Protein AF-A0A4V1KUF3-F1 (afdb_monomer_lite)

Foldseek 3Di:
DDDDDDDDPPPPDPDPAQAEAEDEDADDVVVLLLLQVCLADPVNQRHWYWYHHPVQPQWIWTRHRNFTWIWRDDPVDIDTAGGSQFADPVLSSVLSVQLVVCVVVVHDSVVSRVVSNVPDDGPDDDDDSDDDDSPVVVVVVVVVVPPD

Secondary structure (DSSP, 8-state):
--------------PPPPEEEEEEE---HHHHHHHHHHHH-GGGTTEEEEEEESSSTTEEEEEETTEEEEEEE-SS-EEEEEETTTS-HHHHHHHHHHHHHHHHTT--HHHHHHHHHHHSPP--S--------HHHHHHHHHHTTS--

Radius of gyration: 20.53 Å; chains: 1; bounding box: 44×76×36 Å

Organism: NCBI:txid1325107

Structure (mmCIF, N/CA/C/O backbone):
data_AF-A0A4V1KUF3-F1
#
_entry.id   AF-A0A4V1KUF3-F1
#
loop_
_atom_site.group_PDB
_atom_site.id
_atom_site.type_symbol
_atom_site.label_atom_id
_atom_site.label_alt_id
_atom_site.label_comp_id
_atom_site.label_asym_id
_atom_site.label_entity_id
_atom_site.label_seq_id
_atom_site.pdbx_PDB_ins_code
_atom_site.Cartn_x
_atom_site.Cartn_y
_atom_site.Cartn_z
_atom_site.occupancy
_atom_site.B_iso_or_equiv
_atom_site.auth_seq_id
_atom_site.auth_comp_id
_atom_site.auth_asym_id
_atom_site.auth_atom_id
_atom_site.pdbx_PDB_model_num
ATOM 1 N N . MET A 1 1 ? 15.991 -65.084 2.704 1.00 35.56 1 MET A N 1
ATOM 2 C CA . MET A 1 1 ? 16.706 -64.178 1.782 1.00 35.56 1 MET A CA 1
ATOM 3 C C . MET A 1 1 ? 16.133 -62.784 1.950 1.00 35.56 1 MET A C 1
ATOM 5 O O . MET A 1 1 ? 14.986 -62.571 1.591 1.00 35.56 1 MET A O 1
ATOM 9 N N . ALA A 1 2 ? 16.884 -61.891 2.593 1.00 40.22 2 ALA A N 1
ATOM 10 C CA . ALA A 1 2 ? 16.499 -60.501 2.813 1.00 40.22 2 ALA A CA 1
ATOM 11 C C . ALA A 1 2 ? 17.107 -59.643 1.697 1.00 40.22 2 ALA A C 1
ATOM 13 O O . ALA A 1 2 ? 18.320 -59.680 1.501 1.00 40.22 2 ALA A O 1
ATOM 14 N N . VAL A 1 3 ? 16.273 -58.907 0.961 1.00 45.00 3 VAL A N 1
ATOM 15 C CA . VAL A 1 3 ? 16.713 -57.973 -0.082 1.00 45.00 3 VAL A CA 1
ATOM 16 C C . VAL A 1 3 ? 16.386 -56.551 0.372 1.00 45.00 3 VAL A C 1
ATOM 18 O O . VAL A 1 3 ? 15.233 -56.142 0.401 1.00 45.00 3 VAL A O 1
ATOM 21 N N . LEU A 1 4 ? 17.454 -55.897 0.826 1.00 41.28 4 LEU A N 1
ATOM 22 C CA . LEU A 1 4 ? 17.833 -54.481 0.768 1.00 41.28 4 LEU A CA 1
ATOM 23 C C . LEU A 1 4 ? 16.743 -53.401 0.607 1.00 41.28 4 LEU A C 1
ATOM 25 O O . LEU A 1 4 ? 16.043 -53.307 -0.398 1.00 41.28 4 LEU A O 1
ATOM 29 N N . TYR A 1 5 ? 16.753 -52.504 1.596 1.00 40.28 5 TYR A N 1
ATOM 30 C CA . TYR A 1 5 ? 16.298 -51.117 1.533 1.00 40.28 5 TYR A CA 1
ATOM 31 C C . TYR A 1 5 ? 16.913 -50.346 0.349 1.00 40.28 5 TYR A C 1
ATOM 33 O O . TYR A 1 5 ? 18.077 -50.554 0.020 1.00 40.28 5 TYR A O 1
ATOM 41 N N . GLU A 1 6 ? 16.126 -49.398 -0.176 1.00 45.09 6 GLU A N 1
ATOM 42 C CA . GLU A 1 6 ? 16.475 -48.021 -0.590 1.00 45.09 6 GLU A CA 1
ATOM 43 C C . GLU A 1 6 ? 15.843 -47.633 -1.939 1.00 45.09 6 GLU A C 1
ATOM 45 O O . GLU A 1 6 ? 16.168 -48.207 -2.975 1.00 45.09 6 GLU A O 1
ATOM 50 N N . ARG A 1 7 ? 15.026 -46.565 -1.950 1.00 40.72 7 ARG A N 1
ATOM 51 C CA . ARG A 1 7 ? 15.411 -45.283 -2.580 1.00 40.72 7 ARG A CA 1
ATOM 52 C C . ARG A 1 7 ? 14.299 -44.222 -2.574 1.00 40.72 7 ARG A C 1
ATOM 54 O O . ARG A 1 7 ? 13.188 -44.437 -3.041 1.00 40.72 7 ARG A O 1
ATOM 61 N N . CYS A 1 8 ? 14.732 -43.027 -2.168 1.00 38.88 8 CYS A N 1
ATOM 62 C CA . CYS A 1 8 ? 14.305 -41.711 -2.653 1.00 38.88 8 CYS A CA 1
ATOM 63 C C . CYS A 1 8 ? 12.958 -41.130 -2.191 1.00 38.88 8 CYS A C 1
ATOM 65 O O . CYS A 1 8 ? 12.109 -40.778 -3.008 1.00 38.88 8 CYS A O 1
ATOM 67 N N . THR A 1 9 ? 12.848 -40.789 -0.907 1.00 46.78 9 THR A N 1
ATOM 68 C CA . THR A 1 9 ? 12.167 -39.537 -0.543 1.00 46.78 9 THR A CA 1
ATOM 69 C C . THR A 1 9 ? 13.095 -38.375 -0.902 1.00 46.78 9 THR A C 1
ATOM 71 O O . THR A 1 9 ? 14.104 -38.131 -0.244 1.00 46.78 9 THR A O 1
ATOM 74 N N . ARG A 1 10 ? 12.795 -37.666 -1.999 1.00 44.31 10 ARG A N 1
ATOM 75 C CA . ARG A 1 10 ? 13.394 -36.353 -2.277 1.00 44.31 10 ARG A CA 1
ATOM 76 C C . ARG A 1 10 ? 13.030 -35.435 -1.113 1.00 44.31 10 ARG A C 1
ATOM 78 O O . ARG A 1 10 ? 11.917 -34.924 -1.055 1.00 44.31 10 ARG A O 1
ATOM 85 N N . LEU A 1 11 ? 13.960 -35.267 -0.179 1.00 45.81 11 LEU A N 1
ATOM 86 C CA . LEU A 1 11 ? 13.906 -34.224 0.831 1.00 45.81 11 LEU A CA 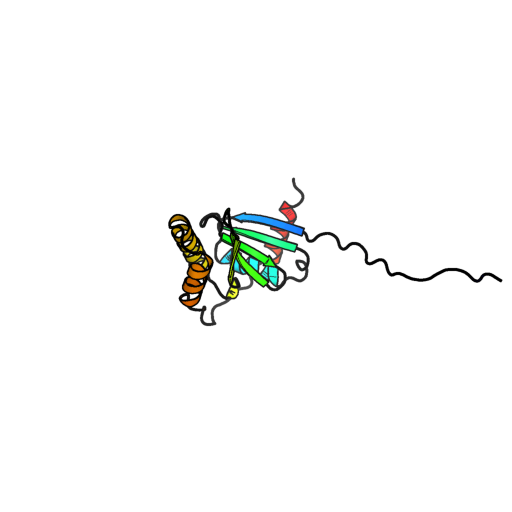1
ATOM 87 C C . LEU A 1 11 ? 13.842 -32.896 0.073 1.00 45.81 11 LEU A C 1
ATOM 89 O O . LEU A 1 11 ? 14.830 -32.462 -0.518 1.00 45.81 11 LEU A O 1
ATOM 93 N N . ALA A 1 12 ? 12.657 -32.287 0.026 1.00 50.34 12 ALA A N 1
ATOM 94 C CA . ALA A 1 12 ? 12.537 -30.883 -0.312 1.00 50.34 12 ALA A CA 1
ATOM 95 C C . ALA A 1 12 ? 13.431 -30.134 0.679 1.00 50.34 12 ALA A C 1
ATOM 97 O O . ALA A 1 12 ? 13.153 -30.115 1.878 1.00 50.34 12 ALA A O 1
ATOM 98 N N . LEU A 1 13 ? 14.555 -29.608 0.186 1.00 54.22 13 LEU A N 1
ATOM 99 C CA . LEU A 1 13 ? 15.419 -28.726 0.960 1.00 54.22 13 LEU A CA 1
ATOM 100 C C . LEU A 1 13 ? 14.529 -27.654 1.606 1.00 54.22 13 LEU A C 1
ATOM 102 O O . LEU A 1 13 ? 13.664 -27.117 0.905 1.00 54.22 13 LEU A O 1
ATOM 106 N N . PRO A 1 14 ? 14.705 -27.333 2.900 1.00 54.38 14 PRO A N 1
ATOM 107 C CA . PRO A 1 14 ? 13.986 -26.228 3.507 1.00 54.38 14 PRO A CA 1
ATOM 108 C C . PRO A 1 14 ? 14.355 -24.977 2.715 1.00 54.38 14 PRO A C 1
ATOM 110 O O . PRO A 1 14 ? 15.492 -24.506 2.760 1.00 54.38 14 PRO A O 1
ATOM 113 N N . THR A 1 15 ? 13.421 -24.479 1.909 1.00 57.56 15 THR A N 1
ATOM 114 C CA . THR A 1 15 ? 13.617 -23.218 1.206 1.00 57.56 15 THR A CA 1
ATOM 115 C C . THR A 1 15 ? 13.897 -22.161 2.269 1.00 57.56 15 THR A C 1
ATOM 117 O O . THR A 1 15 ? 13.125 -22.083 3.231 1.00 57.56 15 THR A O 1
ATOM 120 N N . PRO A 1 16 ? 14.986 -21.381 2.148 1.00 60.78 16 PRO A N 1
ATOM 121 C CA . PRO A 1 16 ? 15.296 -20.356 3.132 1.00 60.78 16 PRO A CA 1
ATOM 122 C C . PRO A 1 16 ? 14.087 -19.422 3.283 1.00 60.78 16 PRO A C 1
ATOM 124 O O . PRO A 1 16 ? 13.403 -19.161 2.285 1.00 60.78 16 PRO A O 1
ATOM 127 N N . PRO A 1 17 ? 13.792 -18.953 4.509 1.00 60.12 17 PRO A N 1
ATOM 128 C CA . PRO A 1 17 ? 12.612 -18.144 4.764 1.00 60.12 17 PRO A CA 1
ATOM 129 C C . PRO A 1 17 ? 12.621 -16.896 3.868 1.00 60.12 17 PRO A C 1
ATOM 131 O O . PRO A 1 17 ? 13.696 -16.342 3.605 1.00 60.12 17 PRO A O 1
ATOM 134 N N . PRO A 1 18 ? 11.448 -16.453 3.383 1.00 63.31 18 PRO A N 1
ATOM 135 C CA . PRO A 1 18 ? 11.358 -15.250 2.571 1.00 63.31 18 PRO A CA 1
ATOM 136 C C . PRO A 1 18 ? 11.950 -14.069 3.341 1.00 63.31 18 PRO A C 1
ATOM 138 O O . PRO A 1 18 ? 11.688 -13.888 4.533 1.00 63.31 18 PRO A O 1
ATOM 141 N N . LYS A 1 19 ? 12.790 -13.281 2.668 1.00 71.62 19 LYS A N 1
ATOM 142 C CA . LYS A 1 19 ? 13.437 -12.123 3.287 1.00 71.62 19 LYS A CA 1
ATOM 143 C C . LYS A 1 19 ? 12.403 -11.014 3.423 1.00 71.62 19 LYS A C 1
ATOM 145 O O . LYS A 1 19 ? 11.862 -10.554 2.423 1.00 71.62 19 LYS A O 1
ATOM 150 N N . PHE A 1 20 ? 12.130 -10.592 4.652 1.00 71.00 20 PHE A N 1
ATOM 151 C CA . PHE A 1 20 ? 11.251 -9.460 4.929 1.00 71.00 20 PHE A CA 1
ATOM 152 C C . PHE A 1 20 ? 12.091 -8.206 5.139 1.00 71.00 20 PHE A C 1
ATOM 154 O O . PHE A 1 20 ? 12.899 -8.146 6.064 1.00 71.00 20 PHE A O 1
ATOM 161 N N . LEU A 1 21 ? 11.888 -7.204 4.290 1.00 77.38 21 LEU A N 1
ATOM 162 C CA . LEU A 1 21 ? 12.494 -5.886 4.429 1.00 77.38 21 LEU A CA 1
ATOM 163 C C . LEU A 1 21 ? 11.396 -4.887 4.749 1.00 77.38 21 LEU A C 1
ATOM 165 O O . LEU A 1 21 ? 10.421 -4.786 4.016 1.00 77.38 21 LEU A O 1
ATOM 169 N N . ARG A 1 22 ? 11.555 -4.133 5.833 1.00 78.38 22 ARG A N 1
ATOM 170 C CA . ARG A 1 22 ? 10.624 -3.069 6.196 1.00 78.38 22 ARG A CA 1
ATOM 171 C C . ARG A 1 22 ? 11.382 -1.761 6.301 1.00 78.38 22 ARG A C 1
ATOM 173 O O . ARG A 1 22 ? 12.307 -1.650 7.100 1.00 78.38 22 ARG A O 1
ATOM 180 N N . LYS A 1 23 ? 10.967 -0.772 5.519 1.00 80.19 23 LYS A N 1
ATOM 181 C CA . LYS A 1 23 ? 11.541 0.571 5.530 1.00 80.19 23 LYS A CA 1
ATOM 182 C C . LYS A 1 23 ? 10.420 1.590 5.644 1.00 80.19 23 LYS A C 1
ATOM 184 O O . LYS A 1 23 ? 9.402 1.468 4.976 1.00 80.19 23 LYS A O 1
ATOM 189 N N . SER A 1 24 ? 10.587 2.576 6.509 1.00 77.56 24 SER A N 1
ATOM 190 C CA . SER A 1 24 ? 9.717 3.750 6.566 1.00 77.56 24 SER A CA 1
ATOM 191 C C . SER A 1 24 ? 10.441 4.906 5.895 1.00 77.56 24 SER A C 1
ATOM 193 O O . SER A 1 24 ? 11.619 5.141 6.174 1.00 77.56 24 SER A O 1
ATOM 195 N N . LEU A 1 25 ? 9.773 5.556 4.954 1.00 83.00 25 LEU A N 1
ATOM 196 C CA . LEU A 1 25 ? 10.297 6.713 4.251 1.00 83.00 25 LEU A CA 1
ATOM 197 C C . LEU A 1 25 ? 9.150 7.619 3.812 1.00 83.00 25 LEU A C 1
ATOM 199 O O . LEU A 1 25 ? 7.983 7.226 3.772 1.00 83.00 25 LEU A O 1
ATOM 203 N N . ARG A 1 26 ? 9.470 8.858 3.450 1.00 83.00 26 ARG A N 1
ATOM 204 C CA . ARG A 1 26 ? 8.487 9.751 2.841 1.00 83.00 26 ARG A CA 1
ATOM 205 C C . ARG A 1 26 ? 8.214 9.283 1.415 1.00 83.00 26 ARG A C 1
ATOM 207 O O . ARG A 1 26 ? 9.033 9.526 0.536 1.00 83.00 26 ARG A O 1
ATOM 214 N N . LEU A 1 27 ? 7.068 8.638 1.185 1.00 82.75 27 LEU A N 1
ATOM 215 C CA . LEU A 1 27 ? 6.729 8.143 -0.146 1.00 82.75 27 LEU A CA 1
ATOM 216 C C . LEU A 1 27 ? 6.552 9.318 -1.119 1.00 82.75 27 LEU A C 1
ATOM 218 O O . LEU A 1 27 ? 5.959 10.353 -0.791 1.00 82.75 27 LEU A O 1
ATOM 222 N N . THR A 1 28 ? 7.077 9.136 -2.318 1.00 82.62 28 THR A N 1
ATOM 223 C CA . THR A 1 28 ? 6.947 10.000 -3.491 1.00 82.62 28 THR A CA 1
ATOM 224 C C . THR A 1 28 ? 6.502 9.118 -4.650 1.00 82.62 28 THR A C 1
ATOM 226 O O . THR A 1 28 ? 6.514 7.890 -4.531 1.00 82.62 28 THR A O 1
ATOM 229 N N . GLU A 1 29 ? 6.097 9.719 -5.763 1.00 79.56 29 GLU A N 1
ATOM 230 C CA . GLU A 1 29 ? 5.728 8.947 -6.952 1.00 79.56 29 GLU A CA 1
ATOM 231 C C . GLU A 1 29 ? 6.891 8.078 -7.443 1.00 79.56 29 GLU A C 1
ATOM 233 O O . GLU A 1 29 ? 6.670 6.909 -7.735 1.00 79.56 29 GLU A O 1
ATOM 238 N N . ASP A 1 30 ? 8.134 8.573 -7.386 1.00 78.06 30 ASP A N 1
ATOM 239 C CA . ASP A 1 30 ? 9.355 7.802 -7.689 1.00 78.06 30 ASP A CA 1
ATOM 240 C C . ASP A 1 30 ? 9.428 6.473 -6.925 1.00 78.06 30 ASP A C 1
ATOM 242 O O . ASP A 1 30 ? 9.843 5.453 -7.466 1.00 78.06 30 ASP A O 1
ATOM 246 N N . HIS A 1 31 ? 8.973 6.457 -5.672 1.00 79.56 31 HIS A N 1
ATOM 247 C CA . HIS A 1 31 ? 8.953 5.242 -4.862 1.00 79.56 31 HIS A CA 1
ATOM 248 C C . HIS A 1 31 ? 7.844 4.265 -5.267 1.00 79.56 31 HIS A C 1
ATOM 250 O O . HIS A 1 31 ? 7.985 3.069 -5.022 1.00 79.56 31 HIS A O 1
ATOM 256 N N . LEU A 1 32 ? 6.763 4.739 -5.894 1.00 80.94 32 LEU A N 1
ATOM 257 C CA . LEU A 1 32 ? 5.764 3.872 -6.529 1.00 80.94 32 LEU A CA 1
ATOM 258 C C . LEU A 1 32 ? 6.342 3.220 -7.779 1.00 80.94 32 LEU A C 1
ATOM 260 O O . LEU A 1 32 ? 6.143 2.021 -7.978 1.00 80.94 32 LEU A O 1
ATOM 264 N N . TYR A 1 33 ? 7.093 3.992 -8.571 1.00 79.69 33 TYR A N 1
ATOM 265 C CA . TYR A 1 33 ? 7.789 3.468 -9.741 1.00 79.69 33 TYR A CA 1
ATOM 266 C C . TYR A 1 33 ? 8.771 2.364 -9.333 1.00 79.69 33 TYR A C 1
ATOM 268 O O . TYR A 1 33 ? 8.695 1.236 -9.822 1.00 79.69 33 TYR A O 1
ATOM 276 N N . ASP A 1 34 ? 9.618 2.654 -8.346 1.00 78.81 34 ASP A N 1
ATOM 277 C CA . ASP A 1 34 ? 10.559 1.683 -7.790 1.00 78.81 34 ASP A CA 1
ATOM 278 C C . ASP A 1 34 ? 9.819 0.443 -7.240 1.00 78.81 34 ASP A C 1
ATOM 280 O O . ASP A 1 34 ? 10.250 -0.685 -7.460 1.00 78.81 34 ASP A O 1
ATOM 284 N N . ALA A 1 35 ? 8.678 0.623 -6.563 1.00 78.75 35 ALA A N 1
ATOM 285 C CA . ALA A 1 35 ? 7.899 -0.475 -5.989 1.00 78.75 35 ALA A CA 1
ATOM 286 C C . ALA A 1 35 ? 7.311 -1.423 -7.043 1.00 78.75 35 ALA A C 1
ATOM 288 O O . ALA A 1 35 ? 7.310 -2.641 -6.851 1.00 78.75 35 ALA A O 1
ATOM 289 N N . VAL A 1 36 ? 6.801 -0.878 -8.147 1.00 81.31 36 VAL A N 1
ATOM 290 C CA . VAL A 1 36 ? 6.272 -1.679 -9.254 1.00 81.31 36 VAL A CA 1
ATOM 291 C C . VAL A 1 36 ? 7.414 -2.372 -9.996 1.00 81.31 36 VAL A C 1
ATOM 293 O O . VAL A 1 36 ? 7.314 -3.576 -10.224 1.00 81.31 36 VAL A O 1
ATOM 296 N N . ALA A 1 37 ? 8.526 -1.686 -10.265 1.00 79.19 37 ALA A N 1
ATOM 297 C CA . ALA A 1 37 ? 9.693 -2.302 -10.894 1.00 79.19 37 ALA A CA 1
ATOM 298 C C . ALA A 1 37 ? 10.285 -3.438 -10.034 1.00 79.19 37 A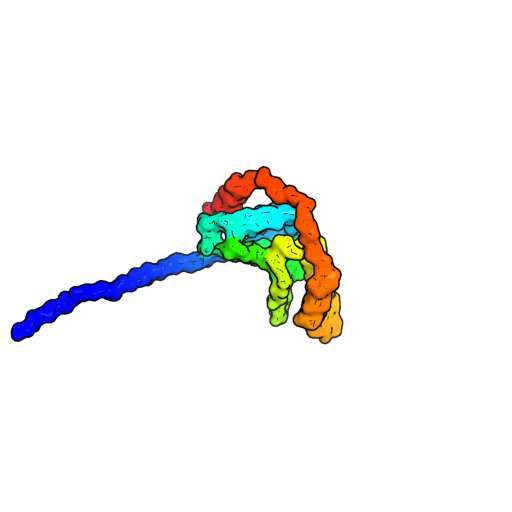LA A C 1
ATOM 300 O O . ALA A 1 37 ? 10.540 -4.532 -10.528 1.00 79.19 37 ALA A O 1
ATOM 301 N N . MET A 1 38 ? 10.391 -3.240 -8.714 1.00 74.75 38 MET A N 1
ATOM 302 C CA . MET A 1 38 ? 10.800 -4.291 -7.769 1.00 74.75 38 MET A CA 1
ATOM 303 C C . MET A 1 38 ? 9.825 -5.472 -7.726 1.00 74.75 38 MET A C 1
ATOM 305 O O . MET A 1 38 ? 10.232 -6.587 -7.411 1.00 74.75 38 MET A O 1
ATOM 309 N N . SER A 1 39 ? 8.537 -5.245 -8.005 1.00 75.94 39 SER A N 1
ATOM 310 C CA . SER A 1 39 ? 7.553 -6.328 -8.072 1.00 75.94 39 SER A CA 1
ATOM 311 C C . SER A 1 39 ? 7.710 -7.193 -9.325 1.00 75.94 39 SER A C 1
ATOM 313 O O . SER A 1 39 ? 7.326 -8.360 -9.297 1.00 75.94 39 SER A O 1
ATOM 315 N N . GLU A 1 40 ? 8.254 -6.638 -10.407 1.00 78.88 40 GLU A N 1
ATOM 316 C CA . GLU A 1 40 ? 8.467 -7.337 -11.679 1.00 78.88 40 GLU A CA 1
ATOM 317 C C . GLU A 1 40 ? 9.817 -8.062 -11.736 1.00 78.88 40 GLU A C 1
ATOM 319 O O . GLU A 1 40 ? 9.976 -8.991 -12.524 1.00 78.88 40 GLU A O 1
ATOM 324 N N . ASP A 1 41 ? 10.764 -7.695 -10.869 1.00 74.12 41 ASP A N 1
ATOM 325 C CA . ASP A 1 41 ? 12.072 -8.337 -10.791 1.00 74.12 41 ASP A CA 1
ATOM 326 C C . ASP A 1 41 ? 11.993 -9.747 -10.167 1.00 74.12 41 ASP A C 1
ATOM 328 O O . ASP A 1 41 ? 11.730 -9.937 -8.973 1.00 74.12 41 ASP A O 1
ATOM 332 N N . GLU A 1 42 ? 12.298 -10.764 -10.975 1.00 68.69 42 GLU A N 1
ATOM 333 C CA . GLU A 1 42 ? 12.353 -12.168 -10.557 1.00 68.69 42 GLU A CA 1
ATOM 334 C C . GLU A 1 42 ? 13.427 -12.437 -9.488 1.00 68.69 42 GLU A C 1
ATOM 336 O O . GLU A 1 42 ? 13.297 -13.374 -8.692 1.00 68.69 42 GLU A O 1
ATOM 341 N N . ARG A 1 43 ? 14.468 -11.598 -9.387 1.00 67.19 43 ARG A N 1
ATOM 342 C CA . ARG A 1 43 ? 15.498 -11.705 -8.337 1.00 67.19 43 ARG A CA 1
ATOM 343 C C . ARG A 1 43 ? 14.918 -11.449 -6.948 1.00 67.19 43 ARG A C 1
ATOM 345 O O . ARG A 1 43 ? 15.429 -11.975 -5.955 1.00 67.19 43 ARG A O 1
ATOM 352 N N . LEU A 1 44 ? 13.825 -10.690 -6.873 1.00 62.75 44 LEU A N 1
ATOM 353 C CA . LEU A 1 44 ? 13.096 -10.374 -5.648 1.00 62.75 44 LEU A CA 1
ATOM 354 C C . LEU A 1 44 ? 11.894 -11.295 -5.411 1.00 62.75 44 LEU A C 1
ATOM 356 O O . LEU A 1 44 ? 11.183 -11.109 -4.425 1.00 62.75 44 LEU A O 1
ATOM 360 N N . ALA A 1 45 ? 11.725 -12.365 -6.201 1.00 64.06 45 ALA A N 1
ATOM 361 C CA . ALA A 1 45 ? 10.630 -13.333 -6.064 1.00 64.06 45 ALA A CA 1
ATOM 362 C C . ALA A 1 45 ? 10.502 -13.962 -4.656 1.00 64.06 45 ALA A C 1
ATOM 364 O O . ALA A 1 45 ? 9.468 -14.531 -4.308 1.00 64.06 45 ALA A O 1
ATOM 365 N N . ARG A 1 46 ? 11.551 -13.881 -3.826 1.00 66.56 46 ARG A N 1
ATOM 366 C CA . ARG A 1 46 ? 11.585 -14.402 -2.445 1.00 66.56 46 ARG A CA 1
ATOM 367 C C . ARG A 1 46 ? 11.706 -13.315 -1.373 1.00 66.56 46 ARG A C 1
ATOM 369 O O . ARG A 1 46 ? 11.920 -13.639 -0.203 1.00 66.56 46 ARG A O 1
ATOM 376 N N . THR A 1 47 ? 11.585 -12.048 -1.755 1.00 73.25 47 THR A N 1
ATOM 377 C CA . THR A 1 47 ? 11.714 -10.895 -0.864 1.00 73.25 47 THR A CA 1
ATOM 378 C C . THR A 1 47 ? 10.372 -10.182 -0.775 1.00 73.25 47 THR A C 1
ATOM 380 O O . THR A 1 47 ? 9.775 -9.826 -1.784 1.00 73.25 47 THR A O 1
ATOM 383 N N . VAL A 1 48 ? 9.887 -9.968 0.444 1.00 76.94 48 VAL A N 1
ATOM 384 C CA . VAL A 1 48 ? 8.715 -9.128 0.701 1.00 76.94 48 VAL A CA 1
ATOM 385 C C . VAL A 1 48 ? 9.227 -7.799 1.223 1.00 76.94 48 VAL A C 1
ATOM 387 O O . VAL A 1 48 ? 9.856 -7.754 2.282 1.00 76.94 48 VAL A O 1
ATOM 390 N N . VAL A 1 49 ? 8.962 -6.724 0.485 1.00 80.31 49 VAL A N 1
ATOM 391 C CA . VAL A 1 49 ? 9.362 -5.372 0.885 1.00 80.31 49 VAL A CA 1
ATOM 392 C C . VAL A 1 49 ? 8.131 -4.611 1.359 1.00 80.31 49 VAL A C 1
ATOM 394 O O . VAL A 1 49 ? 7.125 -4.537 0.662 1.00 80.31 49 VAL A O 1
ATOM 397 N N . GLU A 1 50 ? 8.196 -4.047 2.556 1.00 84.94 50 GLU A N 1
ATOM 398 C CA . GLU A 1 50 ? 7.183 -3.158 3.111 1.00 84.94 50 GLU A CA 1
ATOM 399 C C . GLU A 1 50 ? 7.737 -1.735 3.187 1.00 84.94 50 GLU A C 1
ATOM 401 O O . GLU A 1 50 ? 8.669 -1.466 3.949 1.00 84.94 50 GLU A O 1
ATOM 406 N N . LEU A 1 51 ? 7.150 -0.821 2.416 1.00 84.06 51 LEU A N 1
ATOM 407 C CA . LEU A 1 51 ? 7.477 0.602 2.432 1.00 84.06 51 LEU A CA 1
ATOM 408 C C . LEU A 1 51 ? 6.382 1.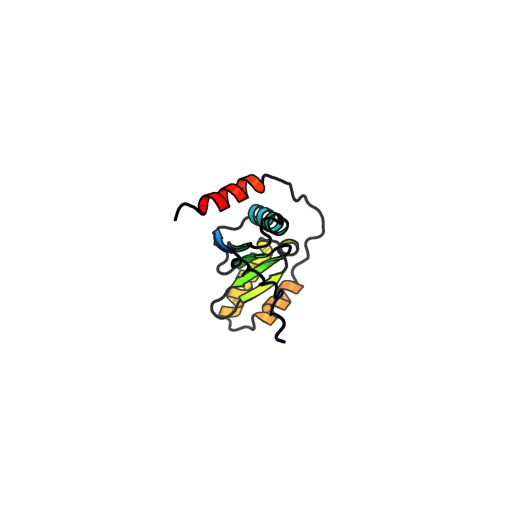366 3.177 1.00 84.06 51 LEU A C 1
ATOM 410 O O . LEU A 1 51 ? 5.268 1.505 2.684 1.00 84.06 51 LEU A O 1
ATOM 414 N N . GLY A 1 52 ? 6.673 1.836 4.385 1.00 84.75 52 GLY A N 1
ATOM 415 C CA . GLY A 1 52 ? 5.769 2.690 5.154 1.00 84.75 52 GLY A CA 1
ATOM 416 C C . GLY A 1 52 ? 5.891 4.150 4.749 1.00 84.75 52 GLY A C 1
ATOM 417 O O . GLY A 1 52 ? 7.006 4.626 4.559 1.00 84.75 52 GLY A O 1
ATOM 418 N N . ASP A 1 53 ? 4.761 4.851 4.668 1.00 85.69 53 ASP A N 1
ATOM 419 C CA . ASP A 1 53 ? 4.735 6.298 4.486 1.00 85.69 53 ASP A CA 1
ATOM 420 C C . ASP A 1 53 ? 4.892 7.020 5.824 1.00 85.69 53 ASP A C 1
ATOM 422 O O . ASP A 1 53 ? 4.119 6.808 6.763 1.00 85.69 53 ASP A O 1
ATOM 426 N N . ASP A 1 54 ? 5.858 7.932 5.889 1.00 80.44 54 ASP A N 1
ATOM 427 C CA . ASP A 1 54 ? 6.053 8.781 7.067 1.00 80.44 54 ASP A CA 1
ATOM 428 C C . ASP A 1 54 ? 5.014 9.909 7.160 1.00 80.44 54 ASP A C 1
ATOM 430 O O . ASP A 1 54 ? 4.689 10.364 8.260 1.00 80.44 54 ASP A O 1
ATOM 434 N N . LYS A 1 55 ? 4.467 10.365 6.022 1.00 79.44 55 LYS A N 1
ATOM 435 C CA . LYS A 1 55 ? 3.480 11.459 5.989 1.00 79.44 55 LYS A CA 1
ATOM 436 C C . LYS A 1 55 ? 2.117 10.981 6.493 1.00 79.44 55 LYS A C 1
ATOM 438 O O . LYS A 1 55 ? 1.528 11.614 7.370 1.00 79.44 55 LYS A O 1
ATOM 443 N N . SER A 1 56 ? 1.639 9.846 5.991 1.00 80.69 56 SER A N 1
ATOM 444 C CA . SER A 1 56 ? 0.363 9.253 6.386 1.00 80.69 56 SER A CA 1
ATOM 445 C C . SER A 1 56 ? 0.576 8.048 7.298 1.00 80.69 56 SER A C 1
ATOM 447 O O . SER A 1 56 ? 0.849 6.932 6.861 1.00 80.69 56 SER A O 1
ATOM 449 N N . LYS A 1 57 ? 0.400 8.269 8.608 1.00 78.25 57 LYS A N 1
ATOM 450 C CA . LYS A 1 57 ? 0.620 7.243 9.639 1.00 78.25 57 LYS A CA 1
ATOM 451 C C . LYS A 1 57 ? -0.188 5.972 9.376 1.00 78.25 57 LYS A C 1
ATOM 453 O O . LYS A 1 57 ? -1.417 5.973 9.463 1.00 78.25 57 LYS A O 1
ATOM 458 N N . GLY A 1 58 ? 0.535 4.875 9.172 1.00 80.31 58 GLY A N 1
ATOM 459 C CA . GLY A 1 58 ? -0.031 3.545 8.970 1.00 80.31 58 GLY A CA 1
ATOM 460 C C . GLY A 1 58 ? -0.245 3.178 7.506 1.00 80.31 58 GLY A C 1
ATOM 461 O O . GLY A 1 58 ? -0.568 2.027 7.246 1.00 80.31 58 GLY A O 1
ATOM 462 N N . LEU A 1 59 ? -0.040 4.091 6.555 1.00 88.94 59 LEU A N 1
ATOM 463 C CA . LEU A 1 59 ? -0.033 3.741 5.140 1.00 88.94 59 LEU A CA 1
ATOM 464 C C . LEU A 1 59 ? 1.265 2.994 4.805 1.00 88.94 59 LEU A C 1
ATOM 466 O O . LEU A 1 59 ? 2.356 3.419 5.177 1.00 88.94 59 LEU A O 1
ATOM 470 N N . THR A 1 60 ? 1.141 1.858 4.132 1.00 89.31 60 THR A N 1
ATOM 471 C CA . THR A 1 60 ? 2.248 0.962 3.789 1.00 89.31 60 THR A CA 1
ATOM 472 C C . THR A 1 60 ? 2.018 0.346 2.416 1.00 89.31 60 THR A C 1
ATOM 474 O O . THR A 1 60 ? 0.925 -0.137 2.140 1.00 89.31 60 THR A O 1
ATOM 477 N N . ILE A 1 61 ? 3.038 0.313 1.571 1.00 87.38 61 ILE A N 1
ATOM 478 C CA . ILE A 1 61 ? 3.074 -0.491 0.351 1.00 87.38 61 ILE A CA 1
ATOM 479 C C . ILE A 1 61 ? 3.705 -1.821 0.716 1.00 87.38 61 ILE A C 1
ATOM 481 O O . ILE A 1 61 ? 4.812 -1.852 1.249 1.00 87.38 61 ILE A O 1
ATOM 485 N N . ARG A 1 62 ? 3.032 -2.921 0.409 1.00 87.19 62 ARG A N 1
ATOM 486 C CA . ARG A 1 62 ? 3.631 -4.246 0.462 1.00 87.19 62 ARG A CA 1
ATOM 487 C C . ARG A 1 62 ? 3.911 -4.704 -0.959 1.00 87.19 62 ARG A C 1
ATOM 489 O O . ARG A 1 62 ? 2.992 -4.982 -1.726 1.00 87.19 62 ARG A O 1
ATOM 496 N N . ILE A 1 63 ? 5.188 -4.789 -1.283 1.00 83.44 63 ILE A N 1
ATOM 497 C CA . ILE A 1 63 ? 5.704 -5.272 -2.552 1.00 83.44 63 ILE A CA 1
ATOM 498 C C . ILE A 1 63 ? 5.864 -6.778 -2.403 1.00 83.44 63 ILE A C 1
ATOM 500 O O . ILE A 1 63 ? 6.749 -7.272 -1.696 1.00 83.44 63 ILE A O 1
ATOM 504 N N . THR A 1 64 ? 4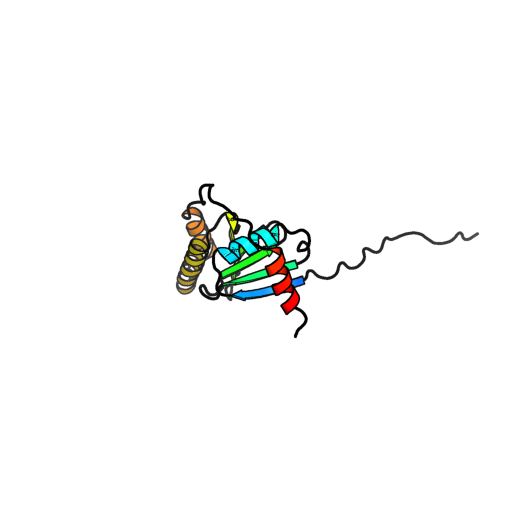.938 -7.500 -3.020 1.00 79.69 64 THR A N 1
ATOM 505 C CA . THR A 1 64 ? 5.082 -8.931 -3.277 1.00 79.69 64 THR A CA 1
ATOM 506 C C . THR A 1 64 ? 5.359 -9.154 -4.760 1.00 79.69 64 THR A C 1
ATOM 508 O O . THR A 1 64 ? 4.997 -8.290 -5.565 1.00 79.69 64 THR A O 1
ATOM 511 N N . PRO A 1 65 ? 5.973 -10.289 -5.136 1.00 76.56 65 PRO A N 1
ATOM 512 C CA . PRO A 1 65 ? 6.243 -10.598 -6.536 1.00 76.56 65 PRO A CA 1
ATOM 513 C C . PRO A 1 65 ? 4.963 -10.474 -7.368 1.00 76.56 65 PRO A C 1
ATOM 515 O O . PRO A 1 65 ? 3.928 -11.050 -7.018 1.00 76.56 65 PRO A O 1
ATOM 518 N N . HIS A 1 66 ? 5.031 -9.675 -8.428 1.00 74.75 66 HIS A N 1
ATOM 519 C CA . HIS A 1 66 ? 3.955 -9.327 -9.360 1.00 74.75 66 HIS A CA 1
ATOM 520 C C . HIS A 1 66 ? 2.739 -8.598 -8.769 1.00 74.75 66 HIS A C 1
ATOM 522 O O . HIS A 1 66 ? 1.770 -8.367 -9.490 1.00 74.75 66 H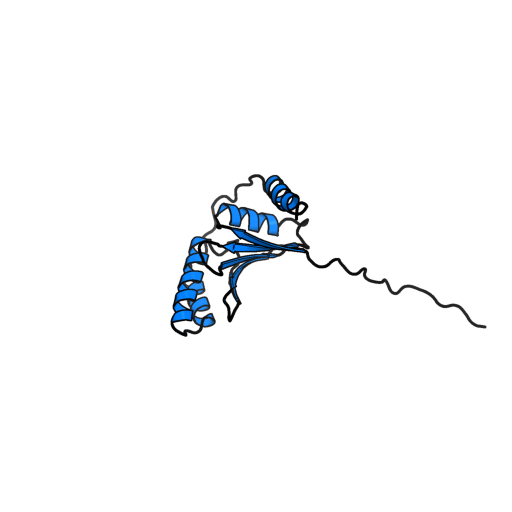IS A O 1
ATOM 528 N N . LYS A 1 67 ? 2.736 -8.270 -7.469 1.00 82.31 67 LYS A N 1
ATOM 529 C CA . LYS A 1 67 ? 1.585 -7.659 -6.783 1.00 82.31 67 LYS A CA 1
ATOM 530 C C . LYS A 1 67 ? 2.041 -6.641 -5.736 1.00 82.31 67 LYS A C 1
ATOM 532 O O . LYS A 1 67 ? 2.148 -6.984 -4.552 1.00 82.31 67 LYS A O 1
ATOM 537 N N . PRO A 1 68 ? 2.322 -5.396 -6.136 1.00 85.56 68 PRO A N 1
ATOM 538 C CA . PRO A 1 68 ? 2.520 -4.301 -5.201 1.00 85.56 68 PRO A CA 1
ATOM 539 C C . PRO A 1 68 ? 1.151 -3.800 -4.718 1.00 85.56 68 PRO A C 1
ATOM 541 O O . PRO A 1 68 ? 0.340 -3.312 -5.493 1.00 85.56 68 PRO A O 1
ATOM 544 N N . ILE A 1 69 ? 0.859 -3.941 -3.424 1.00 88.81 69 ILE A N 1
ATOM 545 C CA . ILE A 1 69 ? -0.463 -3.626 -2.862 1.00 88.81 69 ILE A CA 1
ATOM 546 C C . ILE A 1 69 ? -0.337 -2.588 -1.753 1.00 88.81 69 ILE A C 1
ATOM 548 O O . ILE A 1 69 ? 0.529 -2.679 -0.880 1.00 88.81 69 ILE A O 1
ATOM 552 N N . TRP A 1 70 ? -1.274 -1.648 -1.735 1.00 89.81 70 TRP A N 1
ATOM 553 C CA . TRP A 1 70 ? -1.442 -0.698 -0.650 1.00 89.81 70 TRP A CA 1
ATOM 554 C C . TRP A 1 70 ? -2.169 -1.308 0.555 1.00 89.81 70 TRP A C 1
ATOM 556 O O . TRP A 1 70 ? -3.220 -1.945 0.444 1.00 89.81 70 TRP A O 1
ATOM 566 N N . TYR A 1 71 ? -1.638 -1.037 1.740 1.00 89.94 71 TYR A N 1
ATOM 567 C CA . TYR A 1 71 ? -2.191 -1.434 3.026 1.00 89.94 71 TYR A CA 1
ATOM 568 C C . TYR A 1 71 ? -2.230 -0.249 3.988 1.00 89.94 71 TYR A C 1
ATOM 570 O O . TYR A 1 71 ? -1.299 0.549 4.046 1.00 89.94 71 TYR A O 1
ATOM 578 N N . ILE A 1 72 ? -3.275 -0.174 4.808 1.00 89.06 72 ILE A N 1
ATOM 579 C CA . ILE A 1 72 ? -3.348 0.727 5.959 1.00 89.06 72 ILE A CA 1
ATOM 580 C C . ILE A 1 72 ? -3.299 -0.120 7.224 1.00 89.06 72 ILE A C 1
ATOM 582 O O . ILE A 1 72 ? -4.256 -0.813 7.571 1.00 89.06 72 ILE A O 1
ATOM 586 N N . ARG A 1 73 ? -2.186 -0.049 7.943 1.00 86.81 73 ARG A N 1
ATOM 587 C CA . ARG A 1 73 ? -1.990 -0.692 9.235 1.00 86.81 73 ARG A CA 1
ATOM 588 C C . ARG A 1 73 ? -2.424 0.231 10.368 1.00 86.81 73 ARG A C 1
ATOM 590 O O . ARG A 1 73 ? -1.836 1.287 10.602 1.00 86.81 73 ARG A O 1
ATOM 597 N N . ARG A 1 74 ? -3.420 -0.208 11.133 1.00 82.06 74 ARG A N 1
ATOM 598 C CA . ARG A 1 74 ? -3.829 0.382 12.414 1.00 82.06 74 ARG A CA 1
ATOM 599 C C . ARG A 1 74 ? -3.607 -0.603 13.554 1.00 82.06 74 ARG A C 1
ATOM 601 O O . ARG A 1 74 ? -3.342 -1.778 13.323 1.00 82.06 74 ARG A O 1
ATOM 608 N N . LYS A 1 75 ? -3.700 -0.105 14.794 1.00 79.31 75 LYS A N 1
ATOM 609 C CA . LYS A 1 75 ? -3.501 -0.914 16.010 1.00 79.31 75 LYS A CA 1
ATOM 610 C C . LYS A 1 75 ? -4.417 -2.141 16.046 1.00 79.31 75 LYS A C 1
ATOM 612 O O . LYS A 1 75 ? -3.962 -3.215 16.405 1.00 79.31 75 LYS A O 1
ATOM 617 N N . GLU A 1 76 ? -5.672 -1.968 15.643 1.00 76.81 76 GLU A N 1
ATOM 618 C CA . GLU A 1 76 ? -6.708 -3.006 15.736 1.00 76.81 76 GLU A CA 1
ATOM 619 C C . GLU A 1 76 ? -6.892 -3.792 14.436 1.00 76.81 76 GLU A C 1
ATOM 621 O O . GLU A 1 76 ? -7.388 -4.915 14.453 1.00 76.81 76 GLU A O 1
ATOM 626 N N . LYS A 1 77 ? -6.509 -3.213 13.290 1.00 82.69 77 LYS A N 1
ATOM 627 C CA . LYS A 1 77 ? -6.801 -3.798 11.982 1.00 82.69 77 LYS A CA 1
ATOM 628 C C . LYS A 1 77 ? -5.821 -3.355 10.909 1.00 82.69 77 LYS A C 1
ATOM 630 O O . LYS A 1 77 ? -5.383 -2.207 10.893 1.00 82.69 77 LYS A O 1
ATOM 635 N N . THR A 1 78 ? -5.537 -4.256 9.973 1.00 86.88 78 THR A N 1
ATOM 636 C CA . THR A 1 78 ? -4.853 -3.926 8.718 1.00 86.88 78 THR A CA 1
ATOM 637 C C . THR A 1 78 ? -5.861 -3.999 7.580 1.00 86.88 78 THR A C 1
ATOM 639 O O . THR A 1 78 ? -6.534 -5.015 7.412 1.00 86.88 78 THR A O 1
ATOM 642 N N . LEU A 1 79 ? -5.993 -2.912 6.831 1.00 86.62 79 LEU A N 1
ATOM 643 C CA . LEU A 1 79 ? -6.910 -2.786 5.705 1.00 86.62 79 LEU A CA 1
ATOM 644 C C . LEU A 1 79 ? -6.124 -2.884 4.405 1.00 86.62 79 LEU A C 1
ATOM 646 O O . LEU A 1 79 ? -5.076 -2.259 4.271 1.00 86.62 79 LEU A O 1
ATOM 650 N N . ARG A 1 80 ? -6.631 -3.665 3.455 1.00 89.19 80 ARG A N 1
ATOM 651 C CA . ARG A 1 80 ? -6.074 -3.774 2.107 1.00 89.19 80 ARG A CA 1
ATOM 652 C C . ARG A 1 80 ? -6.819 -2.800 1.199 1.00 89.19 80 ARG A C 1
ATOM 654 O O . ARG A 1 80 ? -8.039 -2.867 1.147 1.00 89.19 80 ARG A O 1
ATOM 661 N N . LEU A 1 81 ? -6.090 -1.922 0.521 1.00 87.31 81 LEU A N 1
ATOM 662 C CA . LEU A 1 81 ? -6.636 -0.921 -0.396 1.00 87.31 81 LEU A CA 1
ATOM 663 C C . LEU A 1 81 ? -6.773 -1.519 -1.805 1.00 87.31 81 LEU A C 1
ATOM 665 O O . LEU A 1 81 ? -7.701 -2.276 -2.067 1.00 87.31 81 LEU A O 1
ATOM 669 N N . ARG A 1 82 ? -5.831 -1.212 -2.699 1.00 86.56 82 ARG A N 1
ATOM 670 C CA . ARG A 1 82 ? -5.758 -1.690 -4.084 1.00 86.56 82 ARG A CA 1
ATOM 671 C C . ARG A 1 82 ? -4.306 -1.883 -4.506 1.00 86.56 82 ARG A C 1
ATOM 673 O O . ARG A 1 82 ? -3.392 -1.666 -3.703 1.00 86.56 82 ARG A O 1
ATOM 680 N N . ASP A 1 83 ? -4.113 -2.349 -5.733 1.00 85.44 83 ASP A N 1
ATOM 681 C CA . ASP A 1 83 ? -2.796 -2.367 -6.360 1.00 85.44 83 ASP A CA 1
ATOM 682 C C . ASP A 1 83 ? -2.240 -0.938 -6.455 1.00 85.44 83 ASP A C 1
ATOM 684 O O . ASP A 1 83 ? -2.985 0.033 -6.604 1.00 85.44 83 ASP A O 1
ATOM 688 N N . VAL A 1 84 ? -0.924 -0.806 -6.351 1.00 85.06 84 VAL A N 1
ATOM 689 C CA . VAL A 1 84 ? -0.223 0.471 -6.516 1.00 85.06 84 VAL A CA 1
ATOM 690 C C . VAL A 1 84 ? -0.433 1.055 -7.913 1.00 85.06 84 VAL A C 1
ATOM 692 O O . VAL A 1 84 ? -0.445 2.271 -8.063 1.00 85.06 84 VAL A O 1
ATOM 695 N N . ARG A 1 85 ? -0.652 0.207 -8.924 1.00 81.56 85 ARG A N 1
ATOM 696 C CA . ARG A 1 85 ? -0.945 0.628 -10.303 1.00 81.56 85 ARG A CA 1
ATOM 697 C C . ARG A 1 85 ? -2.331 1.258 -10.457 1.00 81.56 85 ARG A C 1
ATOM 699 O O . ARG A 1 85 ? -2.541 2.058 -11.357 1.00 81.56 85 ARG A O 1
ATOM 706 N N . GLU A 1 86 ? -3.271 0.895 -9.587 1.00 82.56 86 GLU A N 1
ATOM 707 C CA . GLU A 1 86 ? -4.667 1.344 -9.656 1.00 82.56 86 GLU A CA 1
ATOM 708 C C . GLU A 1 86 ? -4.953 2.554 -8.763 1.00 82.56 86 GLU A C 1
ATOM 710 O O . GLU A 1 86 ? -5.989 3.197 -8.920 1.00 82.56 86 GLU A O 1
ATOM 715 N N . LEU A 1 87 ? -4.081 2.835 -7.790 1.00 82.81 87 LEU A N 1
ATOM 716 C CA . LEU A 1 87 ? -4.309 3.848 -6.768 1.00 82.81 87 LEU A CA 1
ATOM 717 C C . LEU A 1 87 ? -3.088 4.753 -6.619 1.00 82.81 87 LEU A C 1
ATOM 719 O O . LEU A 1 87 ? -2.020 4.310 -6.180 1.00 82.81 87 LEU A O 1
ATOM 723 N N . SER A 1 88 ? -3.282 6.037 -6.925 1.00 84.69 88 SER A N 1
ATOM 724 C CA . SER A 1 88 ? -2.246 7.054 -6.780 1.00 84.69 88 SER A CA 1
ATOM 725 C C . SER A 1 88 ? -1.824 7.222 -5.315 1.00 84.69 88 SER A C 1
ATOM 727 O O . SER A 1 88 ? -2.564 6.907 -4.376 1.00 84.69 88 SER A O 1
ATOM 729 N N . LEU A 1 89 ? -0.616 7.749 -5.097 1.00 85.38 89 LEU A N 1
ATOM 730 C CA . LEU A 1 89 ? -0.133 8.052 -3.749 1.00 85.38 89 LEU A CA 1
ATOM 731 C C . LEU A 1 89 ? -1.037 9.067 -3.036 1.00 85.38 89 LEU A C 1
ATOM 733 O O . LEU A 1 89 ? -1.247 8.954 -1.828 1.00 85.38 89 LEU A O 1
ATOM 737 N N . GLU A 1 90 ? -1.543 10.067 -3.755 1.00 85.19 90 GLU A N 1
ATOM 738 C CA . GLU A 1 90 ? -2.405 11.099 -3.177 1.00 85.19 90 GLU A CA 1
ATOM 739 C C . GLU A 1 90 ? -3.736 10.512 -2.711 1.00 85.19 90 GLU A C 1
ATOM 741 O O . GLU A 1 90 ? -4.128 10.733 -1.562 1.00 85.19 90 GLU A O 1
ATOM 746 N N . ASP A 1 91 ? -4.358 9.666 -3.533 1.00 85.31 91 ASP A N 1
ATOM 747 C CA . ASP A 1 91 ? -5.597 8.974 -3.178 1.00 85.31 91 ASP A CA 1
ATOM 748 C C . ASP A 1 91 ? -5.378 8.009 -2.010 1.00 85.31 91 ASP A C 1
ATOM 750 O O . ASP A 1 91 ? -6.150 7.992 -1.051 1.00 85.31 91 ASP A O 1
ATOM 754 N N . ALA A 1 92 ? -4.282 7.244 -2.021 1.00 86.88 92 ALA A N 1
ATOM 755 C CA . ALA A 1 92 ? -3.941 6.337 -0.928 1.00 86.88 92 ALA A CA 1
ATOM 756 C C . ALA A 1 92 ? -3.760 7.083 0.407 1.00 86.88 92 ALA A C 1
ATOM 758 O O . ALA A 1 92 ? -4.223 6.618 1.456 1.00 86.88 92 ALA A O 1
ATOM 759 N N . ARG A 1 93 ? -3.132 8.265 0.378 1.00 87.50 93 ARG A N 1
ATOM 760 C CA . ARG A 1 93 ? -2.994 9.142 1.550 1.00 87.50 93 ARG A CA 1
ATOM 761 C C . ARG A 1 93 ? -4.333 9.705 2.000 1.00 87.50 93 ARG A C 1
ATOM 763 O O . ARG A 1 93 ? -4.616 9.673 3.199 1.00 87.50 93 ARG A O 1
ATOM 770 N N . TYR A 1 94 ? -5.164 10.154 1.064 1.00 86.88 94 TYR A N 1
ATOM 771 C CA . TYR A 1 94 ? -6.509 10.633 1.360 1.00 86.88 94 TYR A CA 1
ATOM 772 C C . TYR A 1 94 ? -7.338 9.548 2.056 1.00 86.88 94 TYR A C 1
ATOM 774 O O . TYR A 1 94 ? -7.898 9.789 3.127 1.00 86.88 94 TYR A O 1
ATOM 782 N N . VAL A 1 95 ? -7.347 8.320 1.528 1.00 86.62 95 VAL A N 1
ATOM 783 C CA . VAL A 1 95 ? -8.056 7.196 2.155 1.00 86.62 95 VAL A CA 1
ATOM 784 C C . VAL A 1 95 ? -7.485 6.893 3.539 1.00 86.62 95 VAL A C 1
ATOM 786 O O . VAL A 1 95 ? -8.251 6.715 4.485 1.00 86.62 95 VAL A O 1
ATOM 789 N N . ALA A 1 96 ? -6.161 6.888 3.711 1.00 88.12 96 ALA A N 1
ATOM 790 C CA . ALA A 1 96 ? -5.544 6.675 5.021 1.00 88.12 96 ALA A CA 1
ATOM 791 C C . ALA A 1 96 ? -5.986 7.721 6.061 1.00 88.12 96 ALA A C 1
ATOM 793 O O . ALA A 1 96 ? -6.250 7.371 7.218 1.00 88.12 96 ALA A O 1
ATOM 794 N N . GLU A 1 97 ? -6.120 8.984 5.659 1.00 87.69 97 GLU A N 1
ATOM 795 C CA . GLU A 1 97 ? -6.635 10.065 6.502 1.00 87.69 97 GLU A CA 1
ATOM 796 C C . GLU A 1 97 ? -8.133 9.917 6.796 1.00 87.69 97 GLU A C 1
ATOM 798 O O . GLU A 1 97 ? -8.543 10.031 7.954 1.00 87.69 97 GLU A O 1
ATOM 803 N N . GLN A 1 98 ? -8.959 9.587 5.802 1.00 86.56 98 GLN A N 1
ATOM 804 C CA . GLN A 1 98 ? -10.393 9.371 6.017 1.00 86.56 98 GLN A CA 1
ATOM 805 C C . GLN A 1 98 ? -10.658 8.174 6.932 1.00 86.56 98 GLN A C 1
ATOM 807 O O . GLN A 1 98 ? -11.458 8.269 7.863 1.00 86.56 98 GLN A O 1
ATOM 812 N N . ILE A 1 99 ? -9.922 7.077 6.758 1.00 86.00 99 ILE A N 1
ATOM 813 C CA . ILE A 1 99 ? -9.943 5.927 7.669 1.00 86.00 99 ILE A CA 1
ATOM 814 C C . ILE A 1 99 ? -9.487 6.345 9.072 1.00 86.00 99 ILE A C 1
ATOM 816 O O . ILE A 1 99 ? -10.028 5.868 10.073 1.00 86.00 99 ILE A O 1
ATOM 820 N N . ALA A 1 100 ? -8.534 7.275 9.183 1.00 85.31 100 ALA A N 1
ATOM 821 C CA . ALA A 1 100 ? -8.127 7.819 10.471 1.00 85.31 100 ALA A CA 1
ATOM 822 C C . ALA A 1 100 ? -9.233 8.587 11.186 1.00 85.31 100 ALA A C 1
ATOM 824 O O . ALA A 1 100 ? -9.410 8.415 12.396 1.00 85.31 100 ALA A O 1
ATOM 825 N N . LEU A 1 101 ? -9.970 9.407 10.446 1.00 85.19 101 LEU A N 1
ATOM 826 C CA . LEU A 1 101 ? -11.114 10.156 10.950 1.00 85.19 101 LEU A CA 1
ATOM 827 C C . LEU A 1 101 ? -12.294 9.232 11.274 1.00 85.19 101 LEU A C 1
ATOM 829 O O . LEU A 1 101 ? -12.924 9.399 12.317 1.00 85.19 101 LEU A O 1
ATOM 833 N N . GLY A 1 102 ? -12.557 8.230 10.434 1.00 83.50 102 GLY A N 1
ATOM 834 C CA . GLY A 1 102 ? -13.600 7.224 10.637 1.00 83.50 102 GLY A CA 1
ATOM 835 C C . GLY A 1 102 ? -13.376 6.392 11.895 1.00 83.50 102 GLY A C 1
ATOM 836 O O . GLY A 1 102 ? -14.291 6.246 12.702 1.00 83.50 102 GLY A O 1
ATOM 837 N N . ALA A 1 103 ? -12.137 5.953 12.126 1.00 83.50 103 ALA A N 1
ATOM 838 C CA . ALA A 1 103 ? -11.764 5.224 13.336 1.00 83.50 103 ALA A CA 1
ATOM 839 C C . ALA A 1 103 ? -11.942 6.070 14.603 1.00 83.50 103 ALA A C 1
ATOM 841 O O . ALA A 1 103 ? -12.454 5.581 15.601 1.00 83.50 103 ALA A O 1
ATOM 842 N N . LYS A 1 104 ? -11.578 7.362 14.567 1.00 83.88 104 LYS A N 1
ATOM 843 C CA . LYS A 1 104 ? -11.828 8.277 15.698 1.00 83.88 104 LYS A CA 1
ATOM 844 C C . LYS A 1 104 ? -13.318 8.442 16.009 1.00 83.88 104 LYS A C 1
ATOM 846 O O . LYS A 1 104 ? -13.665 8.788 17.131 1.00 83.88 104 LYS A O 1
ATOM 851 N N . ARG A 1 105 ? -14.183 8.234 15.016 1.00 83.50 105 ARG A N 1
ATOM 852 C CA . ARG A 1 105 ? -15.642 8.348 15.119 1.00 83.50 105 ARG A CA 1
ATOM 853 C C . ARG A 1 105 ? -16.338 7.000 15.354 1.00 83.50 105 ARG A C 1
ATOM 855 O O . ARG A 1 105 ? -17.559 6.970 15.268 1.00 83.50 105 ARG A O 1
ATOM 862 N N . ASN A 1 106 ? -15.595 5.917 15.622 1.00 81.62 106 ASN A N 1
ATOM 863 C CA . ASN A 1 106 ? -16.131 4.554 15.774 1.00 81.62 106 ASN A CA 1
ATOM 864 C C . ASN A 1 106 ? -17.025 4.106 14.601 1.00 81.62 106 ASN A C 1
ATOM 866 O O . ASN A 1 106 ? -18.042 3.449 14.796 1.00 81.62 106 ASN A O 1
ATOM 870 N N . ARG A 1 107 ? -16.664 4.482 13.368 1.00 79.50 107 ARG A N 1
ATOM 871 C CA . ARG A 1 107 ? -17.332 3.973 12.162 1.00 79.50 107 ARG A CA 1
ATOM 872 C C . ARG A 1 107 ? -16.727 2.648 11.719 1.00 79.50 107 ARG A C 1
ATOM 874 O O . ARG A 1 107 ? -15.525 2.431 11.886 1.00 79.50 107 ARG A O 1
ATOM 881 N N . ASP A 1 108 ? -17.533 1.831 11.050 1.00 83.31 108 ASP A N 1
ATOM 882 C CA . ASP A 1 108 ? -17.062 0.615 10.400 1.00 83.31 108 ASP A CA 1
ATOM 883 C C . ASP A 1 108 ? -16.060 0.932 9.288 1.00 83.31 108 ASP A C 1
ATOM 885 O O . ASP A 1 108 ? -16.366 1.546 8.265 1.00 83.31 108 ASP A O 1
ATOM 889 N N . LEU A 1 109 ? -14.811 0.520 9.511 1.00 81.56 109 LEU A N 1
ATOM 890 C CA . LEU A 1 109 ? -13.700 0.858 8.622 1.00 81.56 109 LEU A CA 1
ATOM 891 C C . LEU A 1 109 ? -13.754 0.111 7.291 1.00 81.56 109 LEU A C 1
ATOM 893 O O . LEU A 1 109 ? -13.226 0.617 6.308 1.00 81.56 109 LEU A O 1
ATOM 897 N N . ASN A 1 110 ? -14.355 -1.082 7.260 1.00 82.06 110 ASN A N 1
ATOM 898 C CA . ASN A 1 110 ? -14.543 -1.828 6.013 1.00 82.06 110 ASN A CA 1
ATOM 899 C C . ASN A 1 110 ? -15.519 -1.105 5.090 1.00 82.06 110 ASN A C 1
ATOM 901 O O . ASN A 1 110 ? -15.209 -0.910 3.922 1.00 82.06 110 ASN A O 1
ATOM 905 N N . ASP A 1 111 ? -16.662 -0.692 5.632 1.00 81.62 111 ASP A N 1
ATOM 906 C CA . ASP A 1 111 ? -17.711 -0.028 4.863 1.00 81.62 111 ASP A CA 1
ATOM 907 C C . ASP A 1 111 ? -17.217 1.332 4.383 1.00 81.62 111 ASP A C 1
ATOM 909 O O . ASP A 1 111 ? -17.347 1.671 3.210 1.00 81.62 111 ASP A O 1
ATOM 913 N N . LEU A 1 112 ? -16.535 2.075 5.262 1.00 82.50 112 LEU A N 1
ATOM 914 C CA . LEU A 1 112 ? -15.902 3.334 4.891 1.00 82.50 112 LEU A CA 1
ATOM 915 C C . LEU A 1 112 ? -14.853 3.142 3.788 1.00 82.50 112 LEU A C 1
ATOM 917 O O . LEU A 1 112 ? -14.815 3.924 2.846 1.00 82.50 112 LEU A O 1
ATOM 921 N N . LEU A 1 113 ? -14.013 2.111 3.891 1.00 85.31 113 LEU A N 1
ATOM 922 C CA . LEU A 1 113 ? -13.026 1.788 2.865 1.00 85.31 113 LEU A CA 1
ATOM 923 C C . LEU A 1 113 ? -13.691 1.438 1.532 1.00 85.31 113 LEU A C 1
ATOM 925 O O . LEU A 1 113 ? -13.246 1.929 0.501 1.00 85.31 113 LEU A O 1
ATOM 929 N N . HIS A 1 114 ? -14.739 0.613 1.552 1.00 83.38 114 HIS A N 1
ATOM 930 C CA . HIS A 1 114 ? -15.461 0.206 0.350 1.00 83.38 114 HIS A CA 1
ATOM 931 C C . HIS A 1 114 ? -16.041 1.418 -0.373 1.00 83.38 114 HIS A C 1
ATOM 933 O O . HIS A 1 114 ? -15.793 1.596 -1.561 1.00 83.38 114 HIS A O 1
ATOM 939 N N . VAL A 1 115 ? -16.739 2.284 0.366 1.00 82.44 115 VAL A N 1
ATOM 940 C CA . VAL A 1 115 ? -17.291 3.534 -0.162 1.00 82.44 115 VAL A CA 1
ATOM 941 C C . VAL A 1 115 ? -16.172 4.393 -0.748 1.00 82.44 115 VAL A C 1
ATOM 943 O O . VAL A 1 115 ? -16.248 4.799 -1.900 1.00 82.44 115 VAL A O 1
ATOM 946 N N . LEU A 1 116 ? -15.088 4.628 -0.005 1.00 82.44 116 LEU A N 1
ATOM 947 C CA . LEU A 1 116 ? -13.984 5.459 -0.493 1.00 82.44 116 LEU A CA 1
ATOM 948 C C . LEU A 1 116 ? -13.357 4.905 -1.779 1.00 82.44 116 LEU A C 1
ATOM 950 O O . LEU A 1 116 ? -13.094 5.675 -2.693 1.00 82.44 116 LEU A O 1
ATOM 954 N N . LEU A 1 117 ? -13.153 3.591 -1.878 1.00 80.81 117 LEU A N 1
ATOM 955 C CA . LEU A 1 117 ? -12.583 2.958 -3.071 1.00 80.81 117 LEU A CA 1
ATOM 956 C C . LEU A 1 117 ? -13.535 2.955 -4.277 1.00 80.81 117 LEU A C 1
ATOM 958 O O . LEU A 1 117 ? -13.067 2.845 -5.407 1.00 80.81 117 LEU A O 1
ATOM 962 N N . GLU A 1 118 ? -14.844 3.046 -4.056 1.00 80.44 118 GLU A N 1
ATOM 963 C CA . GLU A 1 118 ? -15.851 3.142 -5.118 1.00 80.44 118 GLU A CA 1
ATOM 964 C C . GLU A 1 118 ? -15.887 4.542 -5.749 1.00 80.44 118 GLU A C 1
ATOM 966 O O . GLU A 1 118 ? -16.085 4.672 -6.953 1.00 80.44 118 GLU A O 1
ATOM 971 N N . TYR A 1 119 ? -15.627 5.584 -4.953 1.00 73.38 119 TYR A N 1
ATOM 972 C CA . TYR A 1 119 ? -15.616 6.976 -5.414 1.00 73.38 119 TYR A CA 1
ATOM 973 C C . TYR A 1 119 ? -14.273 7.449 -5.991 1.00 73.38 119 TYR A C 1
ATOM 975 O O . TYR A 1 119 ? -14.225 8.536 -6.567 1.00 73.38 119 TYR A O 1
ATOM 983 N N . ILE A 1 120 ? -13.189 6.679 -5.849 1.00 72.56 120 ILE A N 1
ATOM 984 C CA . ILE A 1 120 ? -11.889 7.037 -6.435 1.00 72.56 120 ILE A CA 1
ATOM 985 C C . ILE A 1 120 ? -11.898 6.681 -7.929 1.00 72.56 120 ILE A C 1
ATOM 987 O O . ILE A 1 120 ? -12.042 5.499 -8.267 1.00 72.56 120 ILE A O 1
ATOM 991 N N . PRO A 1 121 ? -11.736 7.665 -8.834 1.00 61.44 121 PRO A N 1
ATOM 992 C CA . PRO A 1 121 ? -11.633 7.387 -10.257 1.00 61.44 121 PRO A CA 1
ATOM 993 C C . PRO A 1 121 ? -10.376 6.554 -10.527 1.00 61.44 121 PRO A C 1
ATOM 995 O O . PRO A 1 121 ? -9.287 6.884 -10.063 1.00 61.44 121 PRO A O 1
ATOM 998 N N . LEU A 1 122 ? -10.529 5.466 -11.284 1.00 58.91 122 LEU A N 1
ATOM 999 C CA . LEU A 1 122 ? -9.387 4.698 -11.778 1.00 58.91 122 LEU A CA 1
ATOM 1000 C C . LEU A 1 122 ? -8.546 5.602 -12.694 1.00 58.91 122 LEU A C 1
ATOM 1002 O O . LEU A 1 122 ? -9.129 6.308 -13.526 1.00 58.91 122 LEU A O 1
ATOM 1006 N N . PRO A 1 123 ? -7.207 5.602 -12.572 1.00 54.72 123 PRO A N 1
ATOM 1007 C CA . PRO A 1 123 ? -6.362 6.353 -13.485 1.00 54.72 123 PRO A CA 1
ATOM 1008 C C . PRO A 1 123 ? -6.599 5.832 -14.907 1.00 54.72 123 PRO A C 1
ATOM 1010 O O . PRO A 1 123 ? -6.334 4.672 -15.209 1.00 54.72 123 PRO A O 1
ATOM 1013 N N . SER A 1 124 ? -7.164 6.683 -15.767 1.00 44.75 124 SER A N 1
ATOM 1014 C CA . SER A 1 124 ? -7.321 6.399 -17.193 1.00 44.75 124 SER A CA 1
ATOM 1015 C C . SER A 1 124 ? -5.930 6.275 -17.811 1.00 44.75 124 SER A C 1
ATOM 1017 O O . SER A 1 124 ? -5.118 7.189 -17.669 1.00 44.75 124 SER A O 1
ATOM 1019 N N . ASP A 1 125 ? -5.672 5.148 -18.474 1.00 51.66 125 ASP A N 1
ATOM 1020 C CA . ASP A 1 125 ? -4.392 4.790 -19.086 1.00 51.66 125 ASP A CA 1
ATOM 1021 C C . ASP A 1 125 ? -3.732 5.956 -19.834 1.00 51.66 125 ASP A C 1
ATOM 1023 O O . ASP A 1 125 ? -4.321 6.554 -20.737 1.00 51.66 125 ASP A O 1
ATOM 1027 N N . GLY A 1 126 ? -2.464 6.221 -19.505 1.00 51.38 126 GLY A N 1
ATOM 1028 C CA . GLY A 1 126 ? -1.570 6.976 -20.380 1.00 51.38 126 GLY A CA 1
ATOM 1029 C C . GLY A 1 126 ? -0.784 8.096 -19.714 1.00 51.38 126 GLY A C 1
ATOM 1030 O O . GLY A 1 126 ? -1.023 9.264 -19.992 1.00 51.38 126 GLY A O 1
ATOM 1031 N N . SER A 1 127 ? 0.249 7.772 -18.934 1.00 42.03 127 SER A N 1
ATOM 1032 C CA . SER A 1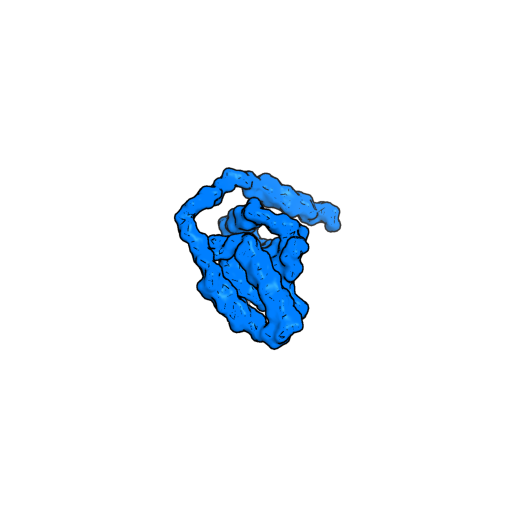 127 ? 1.530 8.484 -19.080 1.00 42.03 127 SER A CA 1
ATOM 1033 C C . SER A 1 127 ? 2.692 7.785 -18.366 1.00 42.03 127 SER A C 1
ATOM 1035 O O . SER A 1 127 ? 2.798 7.760 -17.150 1.00 42.03 127 SER A O 1
ATOM 1037 N N . ALA A 1 128 ? 3.600 7.271 -19.198 1.00 47.19 128 ALA A N 1
ATOM 1038 C CA . ALA A 1 128 ? 5.051 7.344 -19.037 1.00 47.19 128 ALA A CA 1
ATOM 1039 C C . ALA A 1 128 ? 5.657 6.856 -17.707 1.00 47.19 128 ALA A C 1
ATOM 1041 O O . ALA A 1 128 ? 6.303 7.615 -16.986 1.00 47.19 128 ALA A O 1
ATOM 1042 N N . PHE A 1 129 ? 5.587 5.545 -17.484 1.00 46.03 129 PHE A N 1
ATOM 1043 C CA . PHE A 1 129 ? 6.486 4.835 -16.578 1.00 46.03 129 PHE A CA 1
ATOM 1044 C C . PHE A 1 129 ? 7.907 4.851 -17.175 1.00 46.03 129 PHE A C 1
ATOM 1046 O O . PHE A 1 129 ? 8.289 3.976 -17.948 1.00 46.03 129 PHE A O 1
ATOM 1053 N N . ARG A 1 130 ? 8.649 5.944 -16.954 1.00 49.19 130 ARG A N 1
ATOM 1054 C CA . ARG A 1 130 ? 10.003 6.120 -17.494 1.00 49.19 130 ARG A CA 1
ATOM 1055 C C . ARG A 1 130 ? 10.992 5.293 -16.680 1.00 49.19 130 ARG A C 1
ATOM 1057 O O . ARG A 1 130 ? 11.272 5.629 -15.534 1.00 49.19 130 ARG A O 1
ATOM 1064 N N . ASP A 1 131 ? 11.551 4.282 -17.336 1.00 50.69 131 ASP A N 1
ATOM 1065 C CA . ASP A 1 131 ? 12.791 3.595 -16.975 1.00 50.69 131 ASP A CA 1
ATOM 1066 C C . ASP A 1 131 ? 13.862 4.598 -16.527 1.00 50.69 131 ASP A C 1
ATOM 1068 O O . ASP A 1 131 ? 14.409 5.350 -17.339 1.00 50.69 131 ASP A O 1
ATOM 1072 N N . ARG A 1 132 ? 14.171 4.627 -15.230 1.00 50.62 132 ARG A N 1
ATOM 1073 C CA . ARG A 1 132 ? 15.420 5.202 -14.727 1.00 50.62 132 ARG A CA 1
ATOM 1074 C C . ARG A 1 132 ? 15.924 4.397 -13.533 1.00 50.62 132 ARG A C 1
ATOM 1076 O O . ARG A 1 132 ? 15.385 4.489 -12.435 1.00 50.62 132 ARG A O 1
ATOM 1083 N N . ASP A 1 133 ? 16.986 3.640 -13.795 1.00 57.47 133 ASP A N 1
ATOM 1084 C CA . ASP A 1 133 ? 17.989 3.158 -12.838 1.00 57.47 133 ASP A CA 1
ATOM 1085 C C . ASP A 1 133 ? 17.465 2.406 -11.603 1.00 57.47 133 ASP A C 1
ATOM 1087 O O . ASP A 1 133 ? 17.870 2.655 -10.463 1.00 57.47 133 ASP A O 1
ATOM 1091 N N . VAL A 1 134 ? 16.596 1.424 -11.846 1.00 54.12 134 VAL A N 1
ATOM 1092 C CA . VAL A 1 134 ? 16.088 0.488 -10.829 1.00 54.12 134 VAL A CA 1
ATOM 1093 C C . VAL A 1 134 ? 17.219 -0.373 -10.248 1.00 54.12 134 VAL A C 1
ATOM 1095 O O . VAL A 1 134 ? 17.277 -0.566 -9.034 1.00 54.12 134 VAL A O 1
ATOM 1098 N N . GLU A 1 135 ? 18.161 -0.829 -11.084 1.00 50.41 135 GLU A N 1
ATOM 1099 C CA . GLU A 1 135 ? 19.284 -1.678 -10.654 1.00 50.41 135 GLU A CA 1
ATOM 1100 C C . GLU A 1 135 ? 20.223 -0.951 -9.677 1.00 50.41 135 GLU A C 1
ATOM 1102 O O . GLU A 1 135 ? 20.526 -1.475 -8.607 1.00 50.41 135 GLU A O 1
ATOM 1107 N N . ALA A 1 136 ? 20.596 0.300 -9.967 1.00 58.06 136 ALA A N 1
ATOM 1108 C CA . ALA A 1 136 ? 21.491 1.080 -9.107 1.00 58.06 136 ALA A CA 1
ATOM 1109 C C . ALA A 1 136 ? 20.874 1.382 -7.728 1.00 58.06 136 ALA A C 1
ATOM 1111 O O . ALA A 1 136 ? 21.567 1.405 -6.706 1.00 58.06 136 ALA A O 1
ATOM 1112 N N . LYS A 1 137 ? 19.554 1.596 -7.674 1.00 57.84 137 LYS A N 1
ATOM 1113 C CA . LYS A 1 137 ? 18.833 1.798 -6.410 1.00 57.84 137 LYS A CA 1
ATOM 1114 C C . LYS A 1 137 ? 18.653 0.497 -5.637 1.00 57.84 137 LYS A C 1
ATOM 1116 O O . LYS A 1 137 ? 18.730 0.515 -4.407 1.00 57.84 137 LYS A O 1
ATOM 1121 N N . LEU A 1 138 ? 18.424 -0.617 -6.332 1.00 55.69 138 LEU A N 1
ATOM 1122 C CA . LEU A 1 138 ? 18.319 -1.928 -5.706 1.00 55.69 138 LEU A CA 1
ATOM 1123 C C . LEU A 1 138 ? 19.649 -2.320 -5.060 1.00 55.69 138 LEU A C 1
ATOM 1125 O O . LEU A 1 138 ? 19.661 -2.703 -3.891 1.00 55.69 138 LEU A O 1
ATOM 1129 N N . ASP A 1 139 ? 20.759 -2.113 -5.763 1.00 60.81 139 ASP A N 1
ATOM 1130 C CA . ASP A 1 139 ? 22.101 -2.337 -5.231 1.00 60.81 139 ASP A CA 1
ATOM 1131 C C . ASP A 1 139 ? 22.396 -1.433 -4.032 1.00 60.81 139 ASP A C 1
ATOM 1133 O O . ASP A 1 139 ? 22.962 -1.897 -3.048 1.00 60.81 139 ASP A O 1
ATOM 1137 N N . HIS A 1 140 ? 21.937 -0.178 -4.032 1.00 63.75 140 HIS A N 1
ATOM 1138 C CA . HIS A 1 140 ? 22.066 0.699 -2.865 1.00 63.75 140 HIS A CA 1
ATOM 1139 C C . HIS A 1 140 ? 21.280 0.181 -1.647 1.00 63.75 140 HIS A C 1
ATOM 1141 O O . HIS A 1 140 ? 21.802 0.141 -0.532 1.00 63.75 140 HIS A O 1
ATOM 1147 N N . VAL A 1 141 ? 20.034 -0.258 -1.842 1.00 60.19 141 VAL A N 1
ATOM 1148 C CA . VAL A 1 141 ? 19.200 -0.812 -0.760 1.00 60.19 141 VAL A CA 1
ATOM 1149 C C . VAL A 1 141 ? 19.764 -2.138 -0.244 1.00 60.19 141 VAL A C 1
ATOM 1151 O O . VAL A 1 141 ? 19.731 -2.388 0.962 1.00 60.19 141 VAL A O 1
ATOM 1154 N N . LEU A 1 142 ? 20.310 -2.970 -1.134 1.00 57.59 142 LEU A N 1
ATOM 1155 C CA . LEU A 1 142 ? 20.977 -4.220 -0.781 1.00 57.59 142 LEU A CA 1
ATOM 1156 C C . LEU A 1 142 ? 22.359 -3.993 -0.158 1.00 57.59 142 LEU A C 1
ATOM 1158 O O . LEU A 1 142 ? 22.744 -4.788 0.684 1.00 57.59 142 LEU A O 1
ATOM 1162 N N . ALA A 1 143 ? 23.079 -2.922 -0.486 1.00 61.72 143 ALA A N 1
ATOM 1163 C CA . ALA A 1 143 ? 24.358 -2.580 0.141 1.00 61.72 143 ALA A CA 1
ATOM 1164 C C . ALA A 1 143 ? 24.181 -2.075 1.583 1.00 61.72 143 ALA A C 1
ATOM 1166 O O . ALA A 1 143 ? 25.008 -2.352 2.447 1.00 61.72 143 ALA A O 1
ATOM 1167 N N . CYS A 1 144 ? 23.059 -1.415 1.896 1.00 55.59 144 CYS A N 1
ATOM 1168 C CA . CYS A 1 144 ? 22.699 -1.068 3.276 1.00 55.59 144 CYS A CA 1
ATOM 1169 C C . CYS A 1 144 ? 22.372 -2.292 4.169 1.00 55.59 144 CYS A C 1
ATOM 1171 O O . CYS A 1 144 ? 22.096 -2.112 5.353 1.00 55.59 144 CYS A O 1
ATOM 1173 N N . ARG A 1 145 ? 22.379 -3.520 3.625 1.00 46.09 145 ARG A N 1
ATOM 1174 C CA . ARG A 1 145 ? 22.096 -4.795 4.314 1.00 46.09 145 ARG A CA 1
ATOM 1175 C C . ARG A 1 145 ? 23.254 -5.319 5.166 1.00 46.09 145 ARG A C 1
ATOM 1177 O O . ARG A 1 145 ? 22.989 -6.058 6.107 1.00 46.09 145 ARG A O 1
ATOM 1184 N N . ASP A 1 146 ? 24.497 -4.968 4.836 1.00 47.09 146 ASP A N 1
ATOM 1185 C CA . ASP A 1 146 ? 25.694 -5.631 5.386 1.00 47.09 146 ASP A CA 1
ATOM 1186 C C . ASP A 1 146 ? 26.414 -4.808 6.480 1.00 47.09 146 ASP A C 1
ATOM 1188 O O . ASP A 1 146 ? 27.539 -5.123 6.858 1.00 47.09 146 ASP A O 1
ATOM 1192 N N . GLY A 1 147 ? 25.779 -3.746 6.996 1.00 49.34 147 GLY A N 1
ATOM 1193 C CA . GLY A 1 147 ? 26.386 -2.793 7.939 1.00 49.34 147 GLY A CA 1
ATOM 1194 C C . GLY A 1 147 ? 25.748 -2.695 9.330 1.00 49.34 147 GLY A C 1
ATOM 1195 O O . GLY A 1 147 ? 25.948 -1.672 9.984 1.00 49.34 147 GLY A O 1
ATOM 1196 N N . ALA A 1 148 ? 24.968 -3.686 9.775 1.00 36.19 148 ALA A N 1
ATOM 1197 C CA . ALA A 1 148 ? 24.335 -3.695 11.102 1.00 36.19 148 ALA A CA 1
ATOM 1198 C C . ALA A 1 148 ? 24.612 -4.991 11.869 1.00 36.19 148 ALA A C 1
ATOM 1200 O O . ALA A 1 148 ? 24.514 -6.072 11.244 1.00 36.19 148 ALA A O 1
#

pLDDT: mean 72.02, std 15.46, range [35.56, 89.94]

Sequence (148 aa):
MAVLYERCTRLALPTPPPKFLRKSLRLTEDHLYDAVAMSEDERLARTVVELGDDKSKGLTIRITPHKPIWYIRRKEKTLRLRDVRELSLEDARYVAEQIALGAKRNRDLNDLLHVLLEYIPLPSDGSAFRDRDVEAKLDHVLACRDGA